Protein AF-B0CXC9-F1 (afdb_monomer_lite)

Foldseek 3Di:
DDPDDDDDDDDQDLQANPQVFCPADDPDDPDRHDGDPSDDHQALVRNLVDEAADDDDDACPPSRVSNCCCPPVPDPDDCLVCVLVRLVRCVVCVVVVRHYDDNDPPVPNVPRPPPDPPD

pLDDT: mean 71.29, std 13.4, range [31.98, 90.19]

Organism: Laccaria bicolor (strain S238N-H82 / ATCC MYA-4686) (NCBI:txid486041)

Structure (mmCIF, N/CA/C/O backbone):
data_AF-B0CXC9-F1
#
_entry.id   AF-B0CXC9-F1
#
loop_
_atom_site.group_PDB
_atom_site.id
_atom_site.type_symbol
_atom_site.label_atom_id
_atom_site.label_alt_id
_atom_site.label_comp_id
_atom_site.label_asym_id
_atom_site.label_entity_id
_atom_site.label_seq_id
_atom_site.pdbx_PDB_ins_code
_atom_site.Cartn_x
_atom_site.Cartn_y
_atom_site.Cartn_z
_atom_site.occupancy
_atom_site.B_iso_or_equiv
_atom_site.auth_seq_id
_atom_site.auth_comp_id
_atom_site.auth_asym_id
_atom_site.auth_atom_id
_atom_site.pdbx_PDB_model_num
ATOM 1 N N . MET A 1 1 ? 6.149 2.130 37.757 1.00 41.44 1 MET A N 1
ATOM 2 C CA . MET A 1 1 ? 4.719 1.859 38.027 1.00 41.44 1 MET A CA 1
ATOM 3 C C . MET A 1 1 ? 3.906 2.479 36.893 1.00 41.44 1 MET A C 1
ATOM 5 O O . MET A 1 1 ? 3.515 3.635 36.981 1.00 41.44 1 MET A O 1
ATOM 9 N N . SER A 1 2 ? 3.763 1.767 35.771 1.00 47.75 2 SER A N 1
ATOM 10 C CA . SER A 1 2 ? 3.064 2.286 34.586 1.00 47.75 2 SER A CA 1
ATOM 11 C C . SER A 1 2 ? 1.556 2.258 34.827 1.00 47.75 2 SER A C 1
ATOM 13 O O . SER A 1 2 ? 0.975 1.186 34.991 1.00 47.75 2 SER A O 1
ATOM 15 N N . ARG A 1 3 ? 0.917 3.433 34.882 1.00 63.72 3 ARG A N 1
ATOM 16 C CA . ARG A 1 3 ? -0.547 3.550 34.902 1.00 63.72 3 ARG A CA 1
ATOM 17 C C . ARG A 1 3 ? -1.085 3.109 33.541 1.00 63.72 3 ARG A C 1
ATOM 19 O O . ARG A 1 3 ? -0.982 3.854 32.575 1.00 63.72 3 ARG A O 1
ATOM 26 N N . GLN A 1 4 ? -1.662 1.913 33.473 1.00 73.81 4 GLN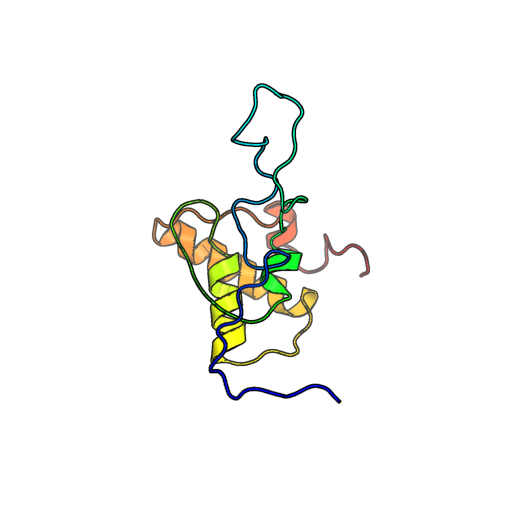 A N 1
ATOM 27 C CA . GLN A 1 4 ? -2.441 1.480 32.315 1.00 73.81 4 GLN A CA 1
ATOM 28 C C . GLN A 1 4 ? -3.800 2.188 32.357 1.00 73.81 4 GLN A C 1
ATOM 30 O O . GLN A 1 4 ? -4.672 1.856 33.162 1.00 73.81 4 GLN A O 1
ATOM 35 N N . LEU A 1 5 ? -3.948 3.224 31.535 1.00 77.62 5 LEU A N 1
ATOM 36 C CA . LEU A 1 5 ? -5.218 3.907 31.309 1.00 77.62 5 LEU A CA 1
ATOM 37 C C . LEU A 1 5 ? -6.075 3.047 30.367 1.00 77.62 5 LEU A C 1
ATOM 39 O O . LEU A 1 5 ? -5.574 2.505 29.384 1.00 77.62 5 LEU A O 1
ATOM 43 N N . ARG A 1 6 ? -7.370 2.895 30.666 1.00 81.44 6 ARG A N 1
ATOM 44 C CA . ARG A 1 6 ? -8.283 2.111 29.822 1.00 81.44 6 ARG A CA 1
ATOM 45 C C . ARG A 1 6 ? -8.724 2.930 28.611 1.00 81.44 6 ARG A C 1
ATOM 47 O O . ARG A 1 6 ? -9.673 3.704 28.706 1.00 81.44 6 ARG A O 1
ATOM 54 N N . PHE A 1 7 ? -8.065 2.706 27.478 1.00 84.38 7 PHE A N 1
ATOM 55 C CA . PHE A 1 7 ? -8.442 3.260 26.179 1.00 84.38 7 PHE A CA 1
ATOM 56 C C . PHE A 1 7 ? -8.847 2.154 25.205 1.00 84.38 7 PHE A C 1
ATOM 58 O O . PHE A 1 7 ? -8.335 1.037 25.264 1.00 84.38 7 PHE A O 1
ATOM 65 N N . LYS A 1 8 ? -9.773 2.475 24.297 1.00 85.94 8 LYS A N 1
ATOM 66 C CA . LYS A 1 8 ? -10.014 1.669 23.096 1.00 85.94 8 LYS A CA 1
ATOM 67 C C . LYS A 1 8 ? -8.962 2.073 22.065 1.00 85.94 8 LYS A C 1
ATOM 69 O O . LYS A 1 8 ? -8.805 3.264 21.816 1.00 85.94 8 LYS A O 1
ATOM 74 N N . ILE A 1 9 ? -8.249 1.100 21.509 1.00 77.94 9 ILE A N 1
ATOM 75 C CA . ILE A 1 9 ? -7.139 1.324 20.576 1.00 77.94 9 ILE A CA 1
ATOM 76 C C . ILE A 1 9 ? -7.546 0.796 19.200 1.00 77.94 9 ILE A C 1
ATOM 78 O O . ILE A 1 9 ? -8.122 -0.286 19.101 1.00 77.94 9 ILE A O 1
ATOM 82 N N . ILE A 1 10 ? -7.235 1.566 18.160 1.00 77.94 10 ILE A N 1
ATOM 83 C CA . ILE A 1 10 ? -7.232 1.118 16.765 1.00 77.94 10 ILE A CA 1
ATOM 84 C C . ILE A 1 10 ? -5.759 0.997 16.373 1.00 77.94 10 ILE A C 1
ATOM 86 O O . ILE A 1 10 ? -4.999 1.946 16.574 1.00 77.94 10 ILE A O 1
ATOM 90 N N . HIS A 1 11 ? -5.339 -0.166 15.882 1.00 70.81 11 HIS A N 1
ATOM 91 C CA . HIS A 1 11 ? -3.971 -0.362 15.406 1.00 70.81 11 HIS A CA 1
ATOM 92 C C . HIS A 1 11 ? -3.781 0.338 14.057 1.00 70.81 11 HIS A C 1
ATOM 94 O O . HIS A 1 11 ? -4.546 0.118 13.128 1.00 70.81 11 HIS A O 1
ATOM 100 N N . ALA A 1 12 ? -2.774 1.209 13.982 1.00 74.31 12 ALA A N 1
ATOM 101 C CA . ALA A 1 12 ? -2.399 1.952 12.779 1.00 74.31 12 ALA A CA 1
ATOM 102 C C . ALA A 1 12 ? -0.930 2.402 12.884 1.00 74.31 12 ALA A C 1
ATOM 104 O O . ALA A 1 12 ? -0.611 3.587 12.825 1.00 74.31 12 ALA A O 1
ATOM 105 N N . PHE A 1 13 ? -0.030 1.454 13.155 1.00 72.88 13 PHE A N 1
ATOM 106 C CA . PHE A 1 13 ? 1.397 1.743 13.295 1.00 72.88 13 PHE A CA 1
ATOM 107 C C . PHE A 1 13 ? 1.998 2.233 11.967 1.00 72.88 13 PHE A C 1
ATOM 109 O O . PHE A 1 13 ? 1.723 1.665 10.908 1.00 72.88 13 PHE A O 1
ATOM 116 N N . SER A 1 14 ? 2.841 3.264 12.041 1.00 75.44 14 SER A N 1
ATOM 117 C CA . SER A 1 14 ? 3.517 3.893 10.892 1.00 75.44 14 SER A CA 1
ATOM 118 C C . SER A 1 14 ? 4.373 2.901 10.100 1.00 75.44 14 SER A C 1
ATOM 120 O O . SER A 1 14 ? 4.363 2.834 8.875 1.00 75.44 14 SER A O 1
ATOM 122 N N . ASP A 1 15 ? 5.040 2.026 10.832 1.00 73.19 15 ASP A N 1
ATOM 123 C CA . ASP A 1 15 ? 5.959 1.007 10.355 1.00 73.19 15 ASP A CA 1
ATOM 124 C C . ASP A 1 15 ? 5.274 -0.121 9.561 1.00 73.19 15 ASP A C 1
ATOM 126 O O . ASP A 1 15 ? 5.972 -0.983 9.033 1.00 73.19 15 ASP A O 1
ATOM 130 N N . TYR A 1 16 ? 3.944 -0.101 9.422 1.00 69.50 16 TYR A N 1
ATOM 131 C CA . TYR A 1 16 ? 3.181 -1.159 8.760 1.00 69.50 16 TYR A CA 1
ATOM 132 C C . TYR A 1 16 ? 1.995 -0.674 7.921 1.00 69.50 16 TYR A C 1
ATOM 134 O O . TYR A 1 16 ? 1.769 -1.194 6.832 1.00 69.50 16 TYR A O 1
ATOM 142 N N . PHE A 1 17 ? 1.232 0.307 8.412 1.00 72.12 17 PHE A N 1
ATOM 143 C CA . PHE A 1 17 ? -0.038 0.728 7.804 1.00 72.12 17 PHE A CA 1
ATOM 144 C C . PHE A 1 17 ? 0.051 2.011 6.987 1.00 72.12 17 PHE A C 1
ATOM 146 O O . PHE A 1 17 ? -0.902 2.351 6.288 1.00 72.12 17 PHE A O 1
ATOM 153 N N . TYR A 1 18 ? 1.171 2.728 7.058 1.00 76.25 18 TYR A N 1
ATOM 154 C CA . TYR A 1 18 ? 1.341 3.953 6.290 1.00 76.25 18 TYR A CA 1
ATOM 155 C C . TYR A 1 18 ? 1.799 3.595 4.876 1.00 76.25 18 TYR A C 1
ATOM 157 O O . TYR A 1 18 ? 2.872 3.027 4.664 1.00 76.25 18 TYR A O 1
ATOM 165 N N . LEU A 1 19 ? 0.930 3.875 3.908 1.00 76.00 19 LEU A N 1
ATOM 166 C CA . LEU A 1 19 ? 1.120 3.540 2.493 1.00 76.00 19 LEU A CA 1
ATOM 167 C C . LEU A 1 19 ? 1.776 4.680 1.709 1.00 76.00 19 LEU A C 1
ATOM 169 O O . LEU A 1 19 ? 2.180 4.504 0.565 1.00 76.00 19 LEU A O 1
ATOM 173 N N . ASP A 1 20 ? 1.875 5.848 2.331 1.00 77.31 20 ASP A N 1
ATOM 174 C CA . ASP A 1 20 ? 2.530 7.046 1.824 1.00 77.31 20 ASP A CA 1
ATOM 175 C C . ASP A 1 20 ? 4.055 7.014 2.016 1.00 77.31 20 ASP A C 1
ATOM 177 O O . ASP A 1 20 ? 4.775 7.692 1.282 1.00 77.31 20 ASP A O 1
ATOM 181 N N . CYS A 1 21 ? 4.561 6.189 2.939 1.00 81.75 21 CYS A N 1
ATOM 182 C CA . CYS A 1 21 ? 5.992 6.090 3.228 1.00 81.75 21 CYS A CA 1
ATOM 183 C C . CYS A 1 21 ? 6.801 5.688 1.994 1.00 81.75 21 CYS A C 1
ATOM 185 O O . CYS A 1 21 ? 6.408 4.790 1.260 1.00 81.75 21 CYS A O 1
ATOM 187 N N . GLY A 1 22 ? 7.955 6.316 1.779 1.00 78.81 22 GLY A N 1
ATOM 188 C CA . GLY A 1 22 ? 8.947 5.899 0.783 1.00 78.81 22 GLY A CA 1
ATOM 189 C C . GLY A 1 22 ? 8.596 6.103 -0.693 1.00 78.81 22 GLY A C 1
ATOM 190 O O . GLY A 1 22 ? 9.325 5.611 -1.552 1.00 78.81 22 GLY A O 1
ATOM 191 N N . HIS A 1 23 ? 7.534 6.851 -1.013 1.00 72.75 23 HIS A N 1
ATO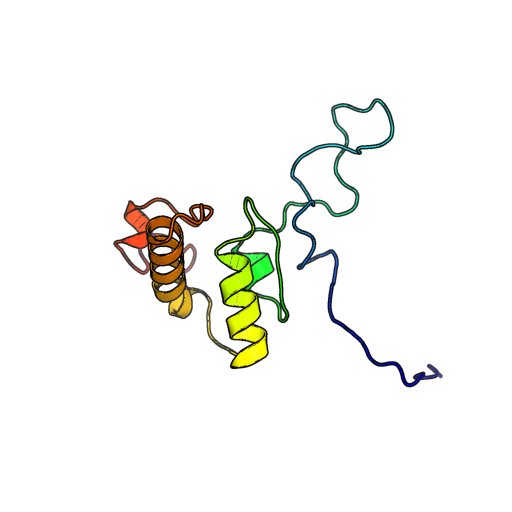M 192 C CA . HIS A 1 23 ? 7.203 7.201 -2.401 1.00 72.75 23 HIS A CA 1
ATOM 193 C C . HIS A 1 23 ? 7.932 8.441 -2.945 1.00 72.75 23 HIS A C 1
ATOM 195 O O . HIS A 1 23 ? 7.953 8.604 -4.162 1.00 72.75 23 HIS A O 1
ATOM 201 N N . ALA A 1 24 ? 8.514 9.280 -2.073 1.00 66.88 24 ALA A N 1
ATOM 202 C CA . ALA A 1 24 ? 9.529 10.322 -2.325 1.00 66.88 24 ALA A CA 1
ATOM 203 C C . ALA A 1 24 ? 9.416 11.438 -1.272 1.00 66.88 24 ALA A C 1
ATOM 205 O O . ALA A 1 24 ? 8.303 11.802 -0.911 1.00 66.88 24 ALA A O 1
ATOM 206 N N . GLY A 1 25 ? 10.551 12.041 -0.891 1.00 66.75 25 GLY A N 1
ATOM 207 C CA . GLY A 1 25 ? 10.633 13.442 -0.462 1.00 66.75 25 GLY A CA 1
ATOM 208 C C . GLY A 1 25 ? 10.005 13.818 0.881 1.00 66.75 25 GLY A C 1
ATOM 209 O O . GLY A 1 25 ? 8.863 13.493 1.190 1.00 66.75 25 GLY A O 1
ATOM 210 N N . GLN A 1 26 ? 10.692 14.659 1.648 1.00 69.50 26 GLN A N 1
ATOM 211 C CA . GLN A 1 26 ? 9.975 15.538 2.567 1.00 69.50 26 GLN A CA 1
ATOM 212 C C . GLN A 1 26 ? 9.048 16.443 1.730 1.00 69.50 26 GLN A C 1
ATOM 214 O O . GLN A 1 26 ? 9.498 17.127 0.815 1.00 69.50 26 GLN A O 1
ATOM 219 N N . TRP A 1 27 ? 7.746 16.453 2.018 1.00 72.50 27 TRP A N 1
ATOM 220 C CA . TRP A 1 27 ? 6.799 17.371 1.361 1.00 72.50 27 TRP A CA 1
ATOM 221 C C . TRP A 1 27 ? 6.943 18.819 1.870 1.00 72.50 27 TRP A C 1
ATOM 223 O O . TRP A 1 27 ? 6.324 19.738 1.336 1.00 72.50 27 TRP A O 1
ATOM 233 N N . VAL A 1 28 ? 7.772 19.018 2.902 1.00 75.25 28 VAL A N 1
ATOM 234 C CA . VAL A 1 28 ? 8.111 20.304 3.519 1.00 75.25 28 VAL A CA 1
ATOM 235 C C . VAL A 1 28 ? 9.620 20.512 3.456 1.00 75.25 28 VAL A C 1
ATOM 237 O O . VAL A 1 28 ? 10.375 19.681 3.951 1.00 75.25 28 VAL A O 1
ATOM 240 N N . GLY A 1 29 ? 10.041 21.660 2.922 1.00 70.25 29 GLY A N 1
ATOM 241 C CA . GLY A 1 29 ? 11.437 22.081 2.798 1.00 70.25 29 GLY A CA 1
ATOM 242 C C . GLY A 1 29 ? 12.037 21.703 1.443 1.00 70.25 29 GLY A C 1
ATOM 243 O O . GLY A 1 29 ? 11.853 20.580 0.986 1.00 70.25 29 GLY A O 1
ATOM 244 N N . ASP A 1 30 ? 12.776 22.630 0.830 1.00 75.06 30 ASP A N 1
ATOM 245 C CA . ASP A 1 30 ? 13.327 22.549 -0.536 1.00 75.06 30 ASP A CA 1
ATOM 246 C C . ASP A 1 30 ? 14.497 21.548 -0.678 1.00 75.06 30 ASP A C 1
ATOM 248 O O . ASP A 1 30 ? 15.560 21.866 -1.209 1.00 75.06 30 ASP A O 1
ATOM 252 N N . ASN A 1 31 ? 14.335 20.324 -0.173 1.00 74.38 31 ASN A N 1
ATOM 253 C CA . ASN A 1 31 ? 15.316 19.251 -0.274 1.00 74.38 31 ASN A CA 1
ATOM 254 C C . ASN A 1 31 ? 14.800 18.145 -1.202 1.00 74.38 31 ASN A C 1
ATOM 256 O O . ASN A 1 31 ? 14.085 17.238 -0.775 1.00 74.38 31 ASN A O 1
ATOM 260 N N . GLY A 1 32 ? 15.217 18.193 -2.469 1.00 71.94 32 GLY 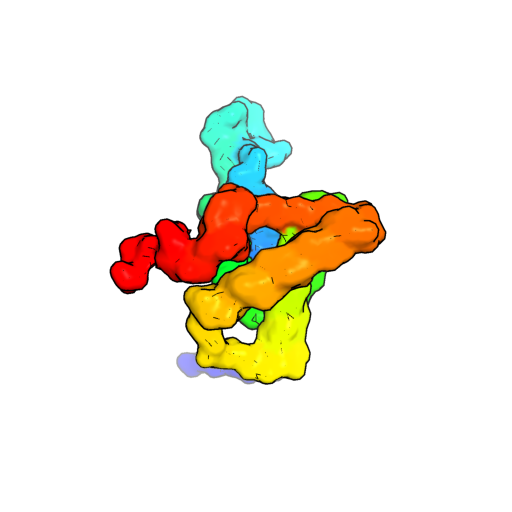A N 1
ATOM 261 C CA . GLY A 1 32 ? 14.884 17.181 -3.481 1.00 71.94 32 GLY A CA 1
ATOM 262 C C . GLY A 1 32 ? 15.488 15.792 -3.226 1.00 71.94 32 GLY A C 1
ATOM 263 O O . GLY A 1 32 ? 15.129 14.839 -3.909 1.00 71.94 32 GLY A O 1
ATOM 264 N N . ASN A 1 33 ? 16.378 15.665 -2.237 1.00 78.25 33 ASN A N 1
ATOM 265 C CA . ASN A 1 33 ? 16.984 14.405 -1.800 1.00 78.25 33 ASN A CA 1
ATOM 266 C C . ASN A 1 33 ? 16.446 13.932 -0.437 1.00 78.25 33 ASN A C 1
ATOM 268 O O . ASN A 1 33 ? 16.990 12.989 0.138 1.00 78.25 33 ASN A O 1
ATOM 272 N N . GLY A 1 34 ? 15.428 14.602 0.112 1.00 73.00 34 GLY A N 1
ATOM 273 C CA . GLY A 1 34 ? 14.824 14.226 1.386 1.00 73.00 34 GLY A CA 1
ATOM 274 C C . GLY A 1 34 ? 14.060 12.905 1.299 1.00 73.00 34 GLY A C 1
ATOM 275 O O . GLY A 1 34 ? 13.540 12.533 0.248 1.00 73.00 34 GLY A O 1
ATOM 276 N N . ASN A 1 35 ? 13.968 12.212 2.426 1.00 78.88 35 ASN A N 1
ATOM 277 C CA . ASN A 1 35 ? 13.100 11.058 2.611 1.00 78.88 35 ASN A CA 1
ATOM 278 C C . ASN A 1 35 ? 11.827 11.472 3.376 1.00 78.88 35 ASN A C 1
ATOM 280 O O . ASN A 1 35 ? 11.763 12.530 4.004 1.00 78.88 35 ASN A O 1
ATOM 284 N N . SER A 1 36 ? 10.788 10.652 3.285 1.00 80.31 36 SER A N 1
ATOM 285 C CA . SER A 1 36 ? 9.598 10.752 4.124 1.00 80.31 36 SER A CA 1
ATOM 286 C C . SER A 1 36 ? 9.935 10.400 5.579 1.00 80.31 36 SER A C 1
ATOM 288 O O . SER A 1 36 ? 10.842 9.621 5.874 1.00 80.31 36 SER A O 1
ATOM 290 N N . CYS A 1 37 ? 9.179 10.961 6.523 1.00 80.06 37 CYS A N 1
ATOM 291 C CA . CYS A 1 37 ? 9.416 10.765 7.958 1.00 80.06 37 CYS A CA 1
ATOM 292 C C . CYS A 1 37 ? 9.269 9.296 8.411 1.00 80.06 37 CYS A C 1
ATOM 294 O O . CYS A 1 37 ? 9.735 8.939 9.492 1.00 80.06 37 CYS A O 1
ATOM 296 N N . CYS A 1 38 ? 8.607 8.461 7.609 1.00 81.12 38 CYS A N 1
ATOM 297 C CA . CYS A 1 38 ? 8.317 7.062 7.903 1.00 81.12 38 CYS A CA 1
ATOM 298 C C . CYS A 1 38 ? 8.995 6.086 6.930 1.00 81.12 38 CYS A C 1
ATOM 300 O O . CYS A 1 38 ? 8.592 4.929 6.846 1.00 81.12 38 CYS A O 1
ATOM 302 N N . ASP A 1 39 ? 10.024 6.540 6.205 1.00 82.06 39 ASP A N 1
ATOM 303 C CA . ASP A 1 39 ? 10.836 5.672 5.354 1.00 82.06 39 ASP A CA 1
ATOM 304 C C . ASP A 1 39 ? 11.423 4.478 6.123 1.00 82.06 39 ASP A C 1
ATOM 306 O O . ASP A 1 39 ? 11.812 4.623 7.289 1.00 82.06 39 ASP A O 1
ATOM 310 N N . PRO A 1 40 ? 11.566 3.305 5.475 1.00 82.56 40 PRO A N 1
ATOM 311 C CA . PRO A 1 40 ? 11.409 3.025 4.034 1.00 82.56 40 PRO A CA 1
ATOM 312 C C . PRO A 1 40 ? 9.969 2.700 3.581 1.00 82.56 40 PRO A C 1
ATOM 314 O O . PRO A 1 40 ? 9.083 2.499 4.408 1.00 82.56 40 PRO A O 1
ATOM 317 N N . PHE A 1 41 ? 9.744 2.575 2.262 1.00 75.75 41 PHE A N 1
ATOM 318 C CA . PHE A 1 41 ? 8.469 2.089 1.703 1.00 75.75 41 PHE A CA 1
ATOM 319 C C . PHE A 1 41 ? 8.073 0.742 2.320 1.00 75.75 41 PHE A C 1
ATOM 321 O O . PHE A 1 41 ? 8.844 -0.226 2.321 1.00 75.75 41 PHE A O 1
ATOM 328 N N . ASN A 1 42 ? 6.844 0.675 2.827 1.00 76.38 42 ASN A N 1
ATOM 329 C CA . ASN A 1 42 ? 6.283 -0.551 3.368 1.00 76.38 42 ASN A CA 1
ATOM 330 C C . ASN A 1 42 ? 5.917 -1.477 2.197 1.00 76.38 42 ASN A C 1
ATOM 332 O O . ASN A 1 42 ? 4.958 -1.239 1.470 1.00 76.38 42 ASN A O 1
ATOM 336 N N . THR A 1 43 ? 6.706 -2.532 1.983 1.00 75.12 43 THR A N 1
ATOM 337 C CA . THR A 1 43 ? 6.449 -3.503 0.910 1.00 75.12 43 THR A CA 1
ATOM 338 C C . THR A 1 43 ? 5.176 -4.297 1.177 1.00 75.12 43 THR A C 1
ATOM 340 O O . THR A 1 43 ? 4.738 -4.423 2.322 1.00 75.12 43 THR A O 1
ATOM 343 N N . TRP A 1 44 ? 4.609 -4.914 0.133 1.00 71.06 44 TRP A N 1
ATOM 344 C CA . TRP A 1 44 ? 3.446 -5.787 0.301 1.00 71.06 44 TRP A CA 1
ATOM 345 C C . TRP A 1 44 ? 3.712 -6.886 1.330 1.00 71.06 44 TRP A C 1
ATOM 347 O O . TRP A 1 44 ? 2.850 -7.134 2.154 1.00 71.06 44 TRP A O 1
ATOM 357 N N . GLN A 1 45 ? 4.916 -7.464 1.380 1.00 68.31 45 GLN A N 1
ATOM 358 C CA . GLN A 1 45 ? 5.275 -8.446 2.406 1.00 68.31 45 GLN A CA 1
ATOM 359 C C . GLN A 1 45 ? 5.148 -7.856 3.815 1.00 68.31 45 GLN A C 1
ATOM 361 O O . GLN A 1 45 ? 4.533 -8.474 4.671 1.00 68.31 45 GLN A O 1
ATOM 366 N N . LYS A 1 46 ? 5.648 -6.638 4.052 1.00 69.06 46 LYS A N 1
ATOM 367 C CA . LYS A 1 46 ? 5.595 -5.977 5.365 1.00 69.06 46 LYS A CA 1
ATOM 368 C C . LYS A 1 46 ? 4.172 -5.579 5.770 1.00 69.06 46 LYS A C 1
ATOM 370 O O . LYS A 1 46 ? 3.776 -5.837 6.899 1.00 69.06 46 LYS A O 1
ATOM 375 N N . ILE A 1 47 ? 3.396 -5.018 4.842 1.00 63.50 47 ILE A N 1
ATOM 376 C CA . ILE A 1 47 ? 1.997 -4.614 5.073 1.00 63.50 47 ILE A CA 1
ATOM 377 C C . ILE A 1 47 ? 1.108 -5.848 5.295 1.00 63.50 47 ILE A C 1
ATOM 379 O O . ILE A 1 47 ? 0.209 -5.838 6.132 1.00 63.50 47 ILE A O 1
ATOM 383 N N . CYS A 1 48 ? 1.374 -6.930 4.561 1.00 57.25 48 CYS A N 1
ATOM 384 C CA . CYS A 1 48 ? 0.631 -8.183 4.659 1.00 57.25 48 CYS A CA 1
ATOM 385 C C . CYS A 1 48 ? 1.033 -9.042 5.867 1.00 57.25 48 CYS A C 1
ATOM 387 O O . CYS A 1 48 ? 0.311 -9.978 6.190 1.00 57.25 48 CYS A O 1
ATOM 389 N N . LEU A 1 49 ? 2.156 -8.746 6.531 1.00 50.72 49 LEU A N 1
ATOM 390 C CA . LEU A 1 49 ? 2.620 -9.455 7.730 1.00 50.72 49 LEU A CA 1
ATOM 391 C C . LEU A 1 49 ? 2.000 -8.918 9.029 1.00 50.72 49 LEU A C 1
ATOM 393 O O . LEU A 1 49 ? 2.135 -9.555 10.073 1.00 50.72 49 LEU A O 1
ATOM 397 N N . THR A 1 50 ? 1.314 -7.774 8.990 1.00 47.19 50 THR A N 1
ATOM 398 C CA . THR A 1 50 ? 0.750 -7.145 10.190 1.00 47.19 50 THR A CA 1
ATOM 399 C C . THR A 1 50 ? -0.743 -6.904 10.125 1.00 47.19 50 THR A C 1
ATOM 401 O O . THR A 1 50 ? -1.304 -6.429 9.141 1.00 47.19 50 THR A O 1
ATOM 404 N N . ASP A 1 51 ? -1.362 -7.236 11.250 1.00 39.00 51 ASP A N 1
ATOM 405 C CA . ASP A 1 51 ? -2.786 -7.232 11.538 1.00 39.00 51 ASP A CA 1
ATOM 406 C C . ASP A 1 51 ? -3.417 -5.824 11.497 1.00 39.00 51 ASP A C 1
ATOM 408 O O . ASP A 1 51 ? -3.001 -4.945 12.254 1.00 39.00 51 ASP A O 1
ATOM 412 N N . THR A 1 52 ? -4.466 -5.672 10.664 1.00 37.72 52 THR A N 1
ATOM 413 C CA . THR A 1 52 ? -5.597 -4.697 10.705 1.00 37.72 52 THR A CA 1
ATOM 414 C C . THR A 1 52 ? -5.719 -3.505 9.706 1.00 37.72 52 THR A C 1
ATOM 416 O O . THR A 1 52 ? -5.291 -2.392 9.949 1.00 37.72 52 THR A O 1
ATOM 419 N N . GLN A 1 53 ? -6.484 -3.763 8.625 1.00 46.94 53 GLN A N 1
ATOM 420 C CA . GLN A 1 53 ? -7.527 -2.973 7.900 1.00 46.94 53 GLN A CA 1
ATOM 421 C C . GLN A 1 53 ? -7.365 -1.541 7.276 1.00 46.94 53 GLN A C 1
ATOM 423 O O . GLN A 1 53 ? -7.350 -0.545 7.987 1.00 46.94 53 GLN A O 1
ATOM 428 N N . LYS A 1 54 ? -7.632 -1.496 5.936 1.00 43.28 54 LYS A N 1
ATOM 429 C CA . LYS A 1 54 ? -8.298 -0.470 5.042 1.00 43.28 54 LYS A CA 1
ATOM 430 C C . LYS A 1 54 ? -7.592 0.895 4.798 1.00 43.28 54 LYS A C 1
ATOM 432 O O . LYS A 1 54 ? -7.135 1.499 5.745 1.00 43.28 54 LYS A O 1
ATOM 437 N N . GLY A 1 55 ? -7.539 1.566 3.627 1.00 32.38 55 GLY A N 1
ATOM 438 C CA . GLY A 1 55 ? -8.015 1.404 2.235 1.00 32.38 55 GLY A CA 1
ATOM 439 C C . GLY A 1 55 ? -8.307 2.780 1.554 1.00 32.38 55 GLY A C 1
ATOM 440 O O . GLY A 1 55 ? -9.209 3.460 2.028 1.00 32.38 55 GLY A O 1
ATOM 441 N N . LEU A 1 56 ? -7.621 3.174 0.452 1.00 31.98 56 LEU A N 1
ATOM 442 C CA . LEU A 1 56 ? -8.128 4.021 -0.667 1.00 31.98 56 LEU A CA 1
ATOM 443 C C . LEU A 1 56 ? -7.224 3.961 -1.935 1.00 31.98 56 LEU A C 1
ATOM 445 O O . LEU A 1 56 ? -6.047 3.628 -1.874 1.00 31.98 56 LEU A O 1
ATOM 449 N N . MET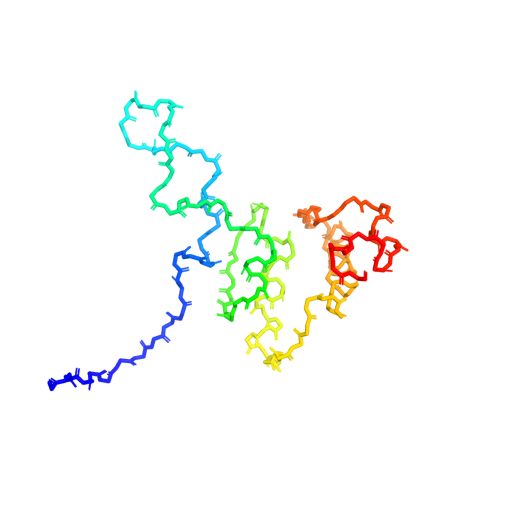 A 1 57 ? -7.843 4.245 -3.085 1.00 34.66 57 MET A N 1
ATOM 450 C CA . MET A 1 57 ? -7.542 3.891 -4.481 1.00 34.66 57 MET A CA 1
ATOM 451 C C . MET A 1 57 ? -6.297 4.538 -5.125 1.00 34.66 57 MET A C 1
ATOM 453 O O . MET A 1 57 ? -6.409 5.594 -5.733 1.00 34.66 57 MET A O 1
ATOM 457 N N . LEU A 1 58 ? -5.142 3.878 -5.049 1.00 33.50 58 LEU A N 1
ATOM 458 C CA . LEU A 1 58 ? -4.275 3.437 -6.167 1.00 33.50 58 LEU A CA 1
ATOM 459 C C . LEU A 1 58 ? -2.987 2.915 -5.504 1.00 33.50 58 LEU A C 1
ATOM 461 O O . LEU A 1 58 ? -2.313 3.665 -4.812 1.00 33.50 58 LEU A O 1
ATOM 465 N N . GLY A 1 59 ? -2.690 1.619 -5.625 1.00 51.69 59 GLY A N 1
ATOM 466 C CA . GLY A 1 59 ? -1.555 0.985 -4.921 1.00 51.69 59 GLY A CA 1
ATOM 467 C C . GLY A 1 59 ? -1.895 0.300 -3.587 1.00 51.69 59 GLY A C 1
ATOM 468 O O . GLY A 1 59 ? -1.028 -0.303 -2.968 1.00 51.69 59 GLY A O 1
ATOM 469 N N . VAL A 1 60 ? -3.163 0.335 -3.159 1.00 58.53 60 VAL A N 1
ATOM 470 C CA . VAL A 1 60 ? -3.639 -0.286 -1.902 1.00 58.53 60 VAL A CA 1
ATOM 471 C C . VAL A 1 60 ? -3.917 -1.787 -2.032 1.00 58.53 60 VAL A C 1
ATOM 473 O O . VAL A 1 60 ? -3.798 -2.551 -1.071 1.00 58.53 60 VAL A O 1
ATOM 476 N N . TRP A 1 61 ? -4.347 -2.206 -3.221 1.00 61.22 61 TRP A N 1
ATOM 477 C CA . TRP A 1 61 ? -4.709 -3.586 -3.519 1.00 61.22 61 TRP A CA 1
ATOM 478 C C . TRP A 1 61 ? -3.497 -4.279 -4.107 1.00 61.22 61 TRP A C 1
ATOM 480 O O . TRP A 1 61 ? -2.917 -3.724 -5.035 1.00 61.22 61 TRP A O 1
ATOM 490 N N . PRO A 1 62 ? -3.107 -5.459 -3.615 1.00 63.91 62 PRO A N 1
ATOM 491 C CA . PRO A 1 62 ? -3.922 -6.421 -2.866 1.00 63.91 62 PRO A CA 1
ATOM 492 C C . PRO A 1 62 ? -3.666 -6.438 -1.345 1.00 63.91 62 PRO A C 1
ATOM 494 O O . PRO A 1 62 ? -4.322 -7.185 -0.623 1.00 63.91 62 PRO A O 1
ATOM 497 N N . CYS A 1 63 ? -2.765 -5.592 -0.839 1.00 64.94 63 CYS A N 1
ATOM 498 C CA . CYS A 1 63 ? -2.371 -5.546 0.573 1.00 64.94 63 CYS A CA 1
ATOM 499 C C . CYS A 1 63 ? -3.558 -5.313 1.518 1.00 64.94 63 CYS A C 1
ATOM 501 O O . CYS A 1 63 ? -3.691 -5.991 2.533 1.00 64.94 63 CYS A O 1
ATOM 503 N N . ALA A 1 64 ? -4.482 -4.421 1.148 1.00 63.06 64 ALA A N 1
ATOM 504 C CA . ALA A 1 64 ? -5.689 -4.182 1.934 1.00 63.06 64 ALA A CA 1
ATOM 505 C C . ALA A 1 64 ? -6.619 -5.407 2.018 1.00 63.06 64 ALA A C 1
ATOM 507 O O . ALA A 1 64 ? -7.326 -5.552 3.015 1.00 63.06 64 ALA A O 1
ATOM 508 N N . ALA A 1 65 ? -6.621 -6.292 1.011 1.00 64.56 65 ALA A N 1
ATOM 509 C CA . ALA A 1 65 ? -7.399 -7.532 1.051 1.00 64.56 65 ALA A CA 1
ATOM 510 C C . ALA A 1 65 ? -6.832 -8.502 2.090 1.00 64.56 65 ALA A C 1
ATOM 512 O O . ALA A 1 65 ? -7.594 -9.083 2.859 1.00 64.56 65 ALA A O 1
ATOM 513 N N . LEU A 1 66 ? -5.504 -8.595 2.184 1.00 62.19 66 LEU A N 1
ATOM 514 C CA . LEU A 1 66 ? -4.855 -9.404 3.211 1.00 62.19 66 LEU A CA 1
ATOM 515 C C . LEU A 1 66 ? -5.014 -8.818 4.606 1.00 62.19 66 LEU A C 1
ATOM 517 O O . LEU A 1 66 ? -5.306 -9.562 5.532 1.00 62.19 66 LEU A O 1
ATOM 521 N N . SER A 1 67 ? -4.938 -7.497 4.782 1.00 60.19 67 SER A N 1
ATOM 522 C CA . SER A 1 67 ? -5.223 -6.892 6.091 1.00 60.19 67 SER A CA 1
ATOM 523 C C . SER A 1 67 ? -6.681 -7.100 6.540 1.00 60.19 67 SER A C 1
ATOM 525 O O . SER A 1 67 ? -6.967 -7.054 7.739 1.00 60.19 67 SER A O 1
ATOM 527 N N . VAL A 1 68 ? -7.613 -7.319 5.601 1.00 67.44 68 VAL A N 1
ATOM 528 C CA . VAL A 1 68 ? -8.993 -7.740 5.894 1.00 67.44 68 VAL A CA 1
ATOM 529 C C . VAL A 1 68 ? -9.045 -9.214 6.285 1.00 67.44 68 VAL A C 1
ATOM 531 O O . VAL A 1 68 ? -9.693 -9.531 7.277 1.00 67.44 68 VAL A O 1
ATOM 534 N N . GLU A 1 69 ? -8.357 -10.093 5.559 1.00 66.00 69 GLU A N 1
ATOM 535 C CA . GLU A 1 69 ? -8.251 -11.516 5.902 1.00 66.00 69 GLU A CA 1
ATOM 536 C C . GLU A 1 69 ? -7.613 -11.724 7.286 1.00 66.00 69 GLU A C 1
ATOM 538 O O . GLU A 1 69 ? -8.114 -12.521 8.083 1.00 66.00 69 GLU A O 1
ATOM 543 N N . LEU A 1 70 ? -6.594 -10.921 7.616 1.00 64.19 70 LEU A N 1
ATOM 544 C CA . LEU A 1 70 ? -5.963 -10.859 8.933 1.00 64.19 70 LEU A CA 1
ATOM 545 C C . LEU A 1 70 ? -6.967 -10.523 10.040 1.00 64.19 70 LEU A C 1
ATOM 547 O O . LEU A 1 70 ? -7.150 -11.301 10.972 1.00 64.19 70 LEU A O 1
ATOM 551 N N . PHE A 1 71 ? -7.674 -9.401 9.905 1.00 67.12 71 PHE A N 1
ATOM 552 C CA . PHE A 1 71 ? -8.610 -8.950 10.935 1.00 67.12 71 PHE A CA 1
ATOM 553 C C . PHE A 1 71 ? -9.856 -9.833 11.056 1.00 67.12 71 PHE A C 1
ATOM 555 O O . PHE A 1 71 ? -10.431 -9.956 12.136 1.00 67.12 71 PHE A O 1
ATOM 562 N N . TRP A 1 72 ? -10.308 -10.412 9.943 1.00 72.62 72 TRP A N 1
ATOM 563 C CA . TRP A 1 72 ? -11.546 -11.183 9.900 1.00 72.62 72 TRP A CA 1
ATOM 564 C C . TRP A 1 72 ? -11.352 -12.628 10.356 1.00 72.62 72 TRP A C 1
ATOM 566 O O . TRP A 1 72 ? -12.129 -13.128 11.167 1.00 72.62 72 TRP A O 1
ATOM 576 N N . SER A 1 73 ? -10.313 -13.294 9.851 1.00 72.06 73 SER A N 1
ATOM 577 C CA . SER A 1 73 ? -10.107 -14.735 10.038 1.00 72.06 73 SER A CA 1
ATOM 578 C C . SER A 1 73 ? -8.960 -15.066 10.995 1.00 72.06 73 SER A C 1
ATOM 580 O O . SER A 1 73 ? -8.817 -16.226 11.372 1.00 72.06 73 SER A O 1
ATOM 582 N N . ARG A 1 74 ? -8.155 -14.067 11.393 1.00 57.75 74 ARG A N 1
ATOM 583 C CA . ARG A 1 74 ? -6.939 -14.187 12.218 1.00 57.75 74 ARG A CA 1
ATOM 584 C C . ARG A 1 74 ? -5.998 -15.328 11.775 1.00 57.75 74 ARG A C 1
ATOM 586 O O . ARG A 1 74 ? -5.982 -16.389 12.397 1.00 57.75 74 ARG A O 1
ATOM 593 N N . PRO A 1 75 ? -5.153 -15.127 10.753 1.00 59.31 75 PRO A N 1
ATOM 594 C CA . PRO A 1 75 ? -4.161 -16.092 10.306 1.00 59.31 75 PRO A CA 1
ATOM 595 C C . PRO A 1 75 ? -2.859 -15.975 11.104 1.00 59.31 75 PRO A C 1
ATOM 597 O O . PRO A 1 75 ? -2.246 -14.915 11.184 1.00 59.31 75 PRO A O 1
ATOM 600 N N . GLY A 1 76 ? -2.403 -17.108 11.633 1.00 51.91 76 GLY A N 1
ATOM 601 C CA . GLY A 1 76 ? -0.989 -17.385 11.900 1.00 51.91 76 GLY A CA 1
ATOM 602 C C . GLY A 1 76 ? -0.400 -18.244 10.778 1.00 51.91 76 GLY A C 1
ATOM 603 O O . GLY A 1 76 ? 0.156 -19.299 11.059 1.00 51.91 76 GLY A O 1
ATOM 604 N N . GLY A 1 77 ? -0.639 -17.865 9.518 1.00 57.50 77 GLY A N 1
ATOM 605 C CA . GLY A 1 77 ? -0.202 -18.615 8.337 1.00 57.50 77 GLY A CA 1
ATOM 606 C C . GLY A 1 77 ? 1.044 -18.009 7.694 1.00 57.50 77 GLY A C 1
ATOM 607 O O . GLY A 1 77 ? 1.187 -16.789 7.652 1.00 57.50 77 GLY A O 1
ATOM 608 N N . ASP A 1 78 ? 1.928 -18.860 7.175 1.00 64.88 78 ASP A N 1
ATOM 609 C CA . ASP A 1 78 ? 3.148 -18.434 6.483 1.00 64.88 78 ASP A CA 1
ATOM 610 C C . ASP A 1 78 ? 2.850 -17.714 5.159 1.00 64.88 78 ASP A C 1
ATOM 612 O O . ASP A 1 78 ? 1.947 -18.092 4.400 1.00 64.88 78 ASP A O 1
ATOM 616 N N . VAL A 1 79 ? 3.668 -16.706 4.838 1.00 65.88 79 VAL A N 1
ATOM 617 C CA . VAL A 1 79 ? 3.566 -15.924 3.591 1.00 65.88 79 VAL A CA 1
ATOM 618 C C . VAL A 1 79 ? 3.677 -16.825 2.360 1.00 65.88 79 VAL A C 1
ATOM 620 O O . VAL A 1 79 ? 2.931 -16.650 1.401 1.00 65.88 79 VAL A O 1
ATOM 623 N N . SER A 1 80 ? 4.544 -17.839 2.391 1.00 71.25 80 SER A N 1
ATOM 624 C CA . SER A 1 80 ? 4.740 -18.754 1.259 1.00 71.25 80 SER A CA 1
ATOM 625 C C . SER A 1 80 ? 3.484 -19.576 0.935 1.00 71.25 80 SER A C 1
ATOM 627 O O . SER A 1 80 ? 3.226 -19.866 -0.232 1.00 71.25 80 SER A O 1
ATOM 629 N N . ASN A 1 81 ? 2.655 -19.886 1.938 1.00 72.31 81 ASN A N 1
ATOM 630 C CA . ASN A 1 81 ? 1.412 -20.645 1.755 1.00 72.31 81 ASN A CA 1
ATOM 631 C C . ASN A 1 81 ? 0.236 -19.765 1.299 1.00 72.31 81 ASN A C 1
ATOM 633 O O . ASN A 1 81 ? -0.670 -20.242 0.619 1.00 72.31 81 ASN A O 1
ATOM 637 N N . THR A 1 82 ? 0.253 -18.479 1.652 1.00 73.06 82 THR A N 1
ATOM 638 C CA . THR A 1 82 ? -0.808 -17.506 1.331 1.00 73.06 82 THR A CA 1
ATOM 639 C C . THR A 1 82 ? -0.554 -16.754 0.020 1.00 73.06 82 THR A C 1
ATOM 641 O O . THR A 1 82 ? -1.488 -16.255 -0.611 1.00 73.06 82 THR A O 1
ATOM 644 N N . LEU A 1 83 ? 0.691 -16.740 -0.466 1.00 77.62 83 LEU A N 1
ATOM 645 C CA . LEU A 1 83 ? 1.091 -16.069 -1.704 1.00 77.62 83 LEU A CA 1
ATOM 646 C C . LEU A 1 83 ? 0.270 -16.472 -2.951 1.00 77.62 83 LEU A C 1
ATOM 648 O O . LEU A 1 83 ? -0.111 -15.580 -3.712 1.00 77.62 83 LEU A O 1
ATOM 652 N N . PRO A 1 84 ? -0.078 -17.756 -3.186 1.00 80.31 84 PRO A N 1
ATOM 653 C CA . PRO A 1 84 ? -0.904 -18.127 -4.339 1.00 80.31 84 PRO A CA 1
ATOM 654 C C . PRO A 1 84 ? -2.330 -17.563 -4.267 1.00 80.31 84 PRO A C 1
ATOM 656 O O . PRO A 1 84 ? -2.893 -17.148 -5.282 1.00 80.31 84 PRO A O 1
ATOM 659 N N . GLN A 1 85 ? -2.916 -17.518 -3.067 1.00 79.88 85 GLN A N 1
ATOM 660 C CA . GLN A 1 85 ? -4.248 -16.944 -2.850 1.00 79.88 85 GLN A CA 1
ATOM 661 C C . GLN A 1 85 ? -4.230 -15.440 -3.109 1.00 79.88 85 GLN A C 1
ATOM 663 O O . GLN A 1 85 ? -5.137 -14.900 -3.745 1.00 79.88 85 GLN A O 1
ATOM 668 N N . LEU A 1 86 ? -3.149 -14.783 -2.696 1.00 77.44 86 LEU A N 1
ATOM 669 C CA . LEU A 1 86 ? -2.952 -13.366 -2.918 1.00 77.44 86 LEU A CA 1
ATOM 670 C C . LEU A 1 86 ? -2.864 -13.009 -4.412 1.00 77.44 86 LEU A C 1
ATOM 672 O O . LEU A 1 86 ? -3.485 -12.039 -4.860 1.00 77.44 86 LEU A O 1
ATOM 676 N N . HIS A 1 87 ? -2.151 -13.815 -5.203 1.00 84.69 87 HIS A N 1
ATOM 677 C CA . HIS A 1 87 ? -2.118 -13.658 -6.660 1.00 84.69 87 HIS A CA 1
ATOM 678 C C . HIS A 1 87 ? -3.520 -13.782 -7.266 1.00 84.69 87 HIS A C 1
ATOM 680 O O . HIS A 1 87 ? -3.928 -12.915 -8.036 1.00 84.69 87 HIS A O 1
ATOM 686 N N . ASN A 1 88 ? -4.306 -14.782 -6.854 1.00 85.75 88 ASN A N 1
ATOM 687 C CA . ASN A 1 88 ? -5.678 -14.965 -7.340 1.00 85.75 88 ASN A CA 1
ATOM 688 C C . ASN A 1 88 ? -6.583 -13.752 -7.040 1.00 85.75 88 ASN A C 1
ATOM 690 O O . ASN A 1 88 ? -7.288 -13.255 -7.918 1.00 85.75 88 ASN A O 1
ATOM 694 N N . VAL A 1 89 ? -6.507 -13.214 -5.821 1.00 80.94 89 VAL A N 1
ATOM 695 C CA . VAL A 1 89 ? -7.238 -12.001 -5.421 1.00 80.94 89 VAL A CA 1
ATOM 696 C C . VAL A 1 89 ? -6.822 -10.790 -6.264 1.00 80.94 89 VAL A C 1
ATOM 698 O O . VAL A 1 89 ? -7.669 -10.008 -6.695 1.00 80.94 89 VAL A O 1
ATOM 701 N N . THR A 1 90 ? -5.528 -10.657 -6.554 1.00 82.56 90 THR A N 1
ATOM 702 C CA . THR A 1 90 ? -4.983 -9.585 -7.405 1.00 82.56 90 THR A CA 1
ATOM 703 C C . THR A 1 90 ? -5.537 -9.671 -8.827 1.00 82.56 90 THR A C 1
ATOM 705 O O . THR A 1 90 ? -5.979 -8.665 -9.385 1.00 82.56 90 THR A O 1
ATOM 708 N N . TYR A 1 91 ? -5.580 -10.877 -9.401 1.00 87.56 91 TYR A N 1
ATOM 709 C CA . TYR A 1 91 ? -6.190 -11.105 -10.711 1.00 87.56 91 TYR A CA 1
ATOM 710 C C . TYR A 1 91 ? -7.684 -10.784 -10.706 1.00 87.56 91 TYR A C 1
ATOM 712 O O . TYR A 1 91 ? -8.164 -10.129 -11.630 1.00 87.56 91 TYR A O 1
ATOM 720 N N . HIS A 1 92 ? -8.405 -11.171 -9.653 1.00 88.00 92 HIS A N 1
ATOM 721 C CA . HIS A 1 92 ? -9.824 -10.862 -9.518 1.00 88.00 92 HIS A CA 1
ATOM 722 C C . HIS A 1 92 ? -10.079 -9.349 -9.436 1.00 88.00 92 HIS A C 1
ATOM 724 O O . HIS A 1 92 ? -10.967 -8.840 -10.115 1.00 88.00 92 HIS A O 1
ATOM 730 N N . PHE A 1 93 ? -9.279 -8.595 -8.672 1.00 81.94 93 PHE A N 1
ATOM 731 C CA . PHE A 1 93 ? -9.406 -7.134 -8.627 1.00 81.94 93 PHE A CA 1
ATOM 732 C C . PHE A 1 93 ? -9.199 -6.494 -9.995 1.00 81.94 93 PHE A C 1
ATOM 734 O O . PHE A 1 93 ? -10.035 -5.695 -10.421 1.00 81.94 93 PHE A O 1
ATOM 741 N N . ASN A 1 94 ? -8.158 -6.913 -10.716 1.00 84.38 94 ASN A N 1
ATOM 742 C CA . ASN A 1 94 ? -7.900 -6.418 -12.064 1.00 84.38 94 ASN A CA 1
ATOM 743 C C . ASN A 1 94 ? -9.058 -6.751 -13.025 1.00 84.38 94 ASN A C 1
ATOM 745 O O . ASN A 1 94 ? -9.447 -5.904 -13.827 1.00 84.38 94 ASN A O 1
ATOM 749 N N . GLN A 1 95 ? -9.665 -7.938 -12.908 1.00 87.00 95 GLN A N 1
ATOM 750 C CA . GLN A 1 95 ? -10.852 -8.322 -13.686 1.00 87.00 95 GLN A CA 1
ATOM 751 C C . GLN A 1 95 ? -12.101 -7.505 -13.320 1.00 87.00 95 GLN A C 1
ATOM 753 O O . GLN A 1 95 ? -12.917 -7.209 -14.189 1.00 87.00 95 GLN A O 1
ATOM 758 N N . CYS A 1 96 ? -12.240 -7.088 -12.060 1.00 85.06 96 CYS A N 1
ATOM 759 C CA . CYS A 1 96 ? -13.305 -6.191 -11.607 1.00 85.06 96 CYS A CA 1
ATOM 760 C C . CYS A 1 96 ? -13.059 -4.709 -11.952 1.00 85.06 96 CYS A C 1
ATOM 762 O O . CYS A 1 96 ? -13.840 -3.856 -11.529 1.00 85.06 96 CYS A O 1
ATOM 764 N N . GLY A 1 97 ? -11.989 -4.379 -12.686 1.00 80.56 97 GLY A N 1
ATOM 765 C CA . GLY A 1 97 ? -11.631 -2.998 -13.024 1.00 80.56 97 GLY A CA 1
ATOM 766 C C . GLY A 1 97 ? -10.989 -2.216 -11.871 1.00 80.56 97 GLY A C 1
ATOM 767 O O . GLY A 1 97 ? -10.896 -0.992 -11.936 1.00 80.56 97 GLY A O 1
ATOM 768 N N . VAL A 1 98 ? -10.545 -2.904 -10.815 1.00 79.69 98 VAL A N 1
ATOM 769 C CA . VAL A 1 98 ? -9.789 -2.325 -9.700 1.00 79.69 98 VAL A CA 1
ATOM 770 C C . VAL A 1 98 ? -8.307 -2.592 -9.937 1.00 79.69 98 VAL A C 1
ATOM 772 O O . VAL A 1 98 ? -7.838 -3.711 -9.757 1.00 79.69 98 VAL A O 1
ATOM 775 N N . SER A 1 99 ? -7.557 -1.560 -10.319 1.00 75.50 99 SER A N 1
ATOM 776 C CA . SER A 1 99 ? -6.117 -1.683 -10.568 1.00 75.50 99 SER A CA 1
ATOM 777 C C . SER A 1 99 ? -5.360 -2.053 -9.288 1.00 75.50 99 SER A C 1
ATOM 779 O O . SER A 1 99 ? -5.216 -1.227 -8.379 1.00 75.50 99 SER A O 1
ATOM 781 N N . ALA A 1 100 ? -4.864 -3.288 -9.226 1.00 75.00 100 ALA A N 1
ATOM 782 C CA . ALA A 1 100 ? -4.019 -3.789 -8.149 1.00 75.00 100 ALA A CA 1
ATOM 783 C C . ALA A 1 100 ? -2.530 -3.741 -8.541 1.00 75.00 100 ALA A C 1
ATOM 785 O O . ALA A 1 100 ? -2.174 -3.938 -9.704 1.00 75.00 100 ALA A O 1
ATOM 786 N N . ILE A 1 101 ? -1.651 -3.483 -7.569 1.00 75.56 101 ILE A N 1
ATOM 787 C CA . ILE A 1 101 ? -0.194 -3.537 -7.755 1.00 75.56 101 ILE A CA 1
ATOM 788 C C . ILE A 1 101 ? 0.230 -4.988 -8.022 1.00 75.56 101 ILE A C 1
ATOM 790 O O . ILE A 1 101 ? -0.211 -5.917 -7.345 1.00 75.56 101 ILE A O 1
ATOM 794 N N . ALA A 1 102 ? 1.128 -5.174 -8.990 1.00 77.38 102 ALA A N 1
ATOM 795 C CA . ALA A 1 102 ? 1.771 -6.459 -9.228 1.00 77.38 102 ALA A CA 1
ATOM 796 C C . ALA A 1 102 ? 2.760 -6.783 -8.094 1.00 77.38 102 ALA A C 1
ATOM 798 O O . ALA A 1 102 ? 3.706 -6.038 -7.848 1.00 77.38 102 ALA A O 1
ATOM 799 N N . LEU A 1 103 ? 2.547 -7.908 -7.410 1.00 76.94 103 LEU A N 1
ATOM 800 C CA . LEU A 1 103 ? 3.367 -8.352 -6.272 1.00 76.94 103 LEU A CA 1
ATOM 801 C C . LEU A 1 103 ? 4.707 -8.947 -6.703 1.00 76.94 103 LEU A C 1
ATOM 803 O O . LEU A 1 103 ? 5.718 -8.807 -6.015 1.00 76.94 103 LEU A O 1
ATOM 807 N N . GLN A 1 104 ? 4.681 -9.664 -7.824 1.00 83.25 104 GLN A N 1
ATOM 808 C CA . GLN A 1 104 ? 5.797 -10.384 -8.416 1.00 83.25 104 GLN A CA 1
ATOM 809 C C . GLN A 1 104 ? 5.619 -10.415 -9.942 1.00 83.25 104 GLN A C 1
ATOM 811 O O . GLN A 1 104 ? 4.507 -10.190 -10.431 1.00 83.25 104 GLN A O 1
ATOM 816 N N . PRO A 1 105 ? 6.682 -10.729 -10.704 1.00 88.06 105 PRO A N 1
ATOM 817 C CA . PRO A 1 105 ? 6.553 -11.035 -12.122 1.00 88.06 105 PRO A CA 1
ATOM 818 C C . PRO A 1 105 ? 5.522 -12.142 -12.359 1.00 88.06 105 PRO A C 1
ATOM 820 O O . PRO A 1 105 ? 5.457 -13.109 -11.600 1.00 88.06 105 PRO A O 1
ATOM 823 N N . GLU A 1 106 ? 4.772 -12.051 -13.456 1.00 88.19 106 GLU A N 1
ATOM 824 C CA . GLU A 1 106 ? 3.753 -13.047 -13.819 1.00 88.19 106 GLU A CA 1
ATOM 825 C C . GLU A 1 106 ? 4.324 -14.474 -13.867 1.00 88.19 106 GLU A C 1
ATOM 827 O O . GLU A 1 106 ? 3.683 -15.433 -13.446 1.00 88.19 106 GLU A O 1
ATOM 832 N N . TRP A 1 107 ? 5.586 -14.618 -14.282 1.00 90.19 107 TRP A N 1
ATOM 833 C CA . TRP A 1 107 ? 6.282 -15.903 -14.287 1.00 90.19 107 TRP A CA 1
ATOM 834 C C . TRP A 1 107 ? 6.324 -16.580 -12.907 1.00 90.19 107 TRP A C 1
ATOM 836 O O . TRP A 1 107 ? 6.155 -17.801 -12.838 1.00 90.19 107 TRP A O 1
ATOM 846 N N . CYS A 1 108 ? 6.517 -15.791 -11.841 1.00 87.94 108 CYS A N 1
ATOM 847 C CA . CYS A 1 108 ? 6.515 -16.241 -10.448 1.00 87.94 108 CYS A CA 1
ATOM 848 C C . CYS A 1 108 ? 5.099 -16.564 -9.965 1.00 87.94 108 CYS A C 1
ATOM 850 O O . CYS A 1 108 ? 4.893 -17.559 -9.279 1.00 87.94 108 CYS A O 1
ATOM 852 N N . ALA A 1 109 ? 4.110 -15.753 -10.352 1.00 85.38 109 ALA A N 1
ATOM 853 C CA . ALA A 1 109 ? 2.715 -15.975 -9.973 1.00 85.38 109 ALA A CA 1
ATOM 854 C C . ALA A 1 109 ? 2.163 -17.298 -10.536 1.00 85.38 109 ALA A C 1
ATOM 856 O O . ALA A 1 109 ? 1.400 -17.992 -9.869 1.00 85.38 109 ALA A O 1
ATOM 857 N N . LEU A 1 110 ? 2.607 -17.688 -11.735 1.00 87.19 110 LEU A N 1
ATOM 858 C CA . LEU A 1 110 ? 2.242 -18.957 -12.373 1.00 87.19 110 LEU A CA 1
ATOM 859 C C . LEU A 1 110 ? 2.998 -20.177 -11.812 1.00 87.19 110 LEU A C 1
ATOM 861 O O . LEU A 1 110 ? 2.651 -21.311 -12.142 1.00 87.19 110 LEU A O 1
ATOM 865 N N . ARG A 1 111 ? 4.050 -19.976 -11.006 1.00 86.81 111 ARG A N 1
ATOM 866 C CA . ARG A 1 111 ? 4.934 -21.037 -10.492 1.00 86.81 111 ARG A CA 1
ATOM 867 C C . ARG A 1 111 ? 5.197 -20.835 -9.004 1.00 86.81 111 ARG A C 1
ATOM 869 O O . ARG A 1 111 ? 6.195 -20.231 -8.612 1.00 86.81 111 ARG A O 1
ATOM 876 N N . ALA A 1 112 ? 4.301 -21.368 -8.176 1.00 81.44 112 ALA A N 1
ATOM 877 C CA . ALA A 1 112 ? 4.441 -21.315 -6.724 1.00 81.44 112 ALA A CA 1
ATOM 878 C C . ALA A 1 112 ? 5.813 -21.859 -6.273 1.00 81.44 112 ALA A C 1
ATOM 880 O O . ALA A 1 112 ? 6.258 -22.903 -6.747 1.00 81.44 112 ALA A O 1
ATOM 881 N N . GLY A 1 113 ? 6.489 -21.124 -5.385 1.00 81.62 113 GLY A N 1
ATOM 882 C CA . GLY A 1 113 ? 7.809 -21.474 -4.843 1.00 81.62 113 GLY A CA 1
ATOM 883 C C . GLY A 1 113 ? 9.014 -21.128 -5.729 1.00 81.62 113 GLY A C 1
ATOM 884 O O . GLY A 1 113 ? 10.131 -21.103 -5.232 1.00 81.62 113 GLY A O 1
ATOM 885 N N . ALA A 1 114 ? 8.831 -20.786 -7.011 1.00 85.31 114 ALA A N 1
ATOM 886 C CA . ALA A 1 114 ? 9.959 -20.546 -7.924 1.00 85.31 114 ALA A CA 1
ATOM 887 C C . ALA A 1 114 ? 10.717 -19.224 -7.680 1.00 85.31 114 ALA A C 1
ATOM 889 O O . ALA A 1 114 ? 11.806 -19.033 -8.216 1.00 85.31 114 ALA A O 1
ATOM 890 N N . CYS A 1 115 ? 10.129 -18.307 -6.908 1.00 85.94 115 CYS A N 1
ATOM 891 C CA . CYS A 1 115 ? 10.689 -16.990 -6.590 1.00 85.94 115 CYS A CA 1
ATOM 892 C C . CYS A 1 115 ? 10.760 -16.741 -5.074 1.00 85.94 115 CYS A C 1
ATOM 894 O O . CYS A 1 115 ? 10.744 -15.588 -4.640 1.00 85.94 115 CYS A O 1
ATOM 896 N N . ASP A 1 116 ? 10.774 -17.811 -4.276 1.00 83.00 116 ASP A N 1
ATOM 897 C CA . ASP A 1 116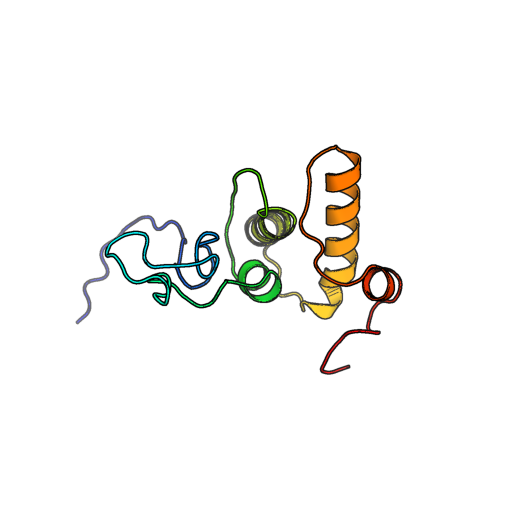 ? 11.046 -17.732 -2.841 1.00 83.00 116 ASP A CA 1
ATOM 898 C C . ASP A 1 116 ? 12.566 -17.624 -2.621 1.00 83.00 116 ASP A C 1
ATOM 900 O O . ASP A 1 116 ? 13.351 -18.274 -3.310 1.00 83.00 116 ASP A O 1
ATOM 904 N N . LEU A 1 117 ? 12.988 -16.768 -1.691 1.00 80.56 117 LEU A N 1
ATOM 905 C CA . LEU A 1 117 ? 14.405 -16.537 -1.397 1.00 80.56 117 LEU A CA 1
ATOM 906 C C . LEU A 1 117 ? 14.999 -17.626 -0.492 1.00 80.56 117 LEU A C 1
ATOM 908 O O . LEU A 1 117 ? 16.223 -17.720 -0.397 1.00 80.56 117 LEU A O 1
ATOM 912 N N . PHE A 1 118 ? 14.152 -18.421 0.173 1.00 75.50 118 PHE A N 1
ATOM 913 C CA . PHE A 1 118 ? 14.563 -19.390 1.197 1.00 75.50 118 PHE A CA 1
ATOM 914 C C . PHE A 1 118 ? 13.970 -20.801 1.007 1.00 75.50 118 PHE A C 1
ATOM 916 O O . PHE A 1 118 ? 13.943 -21.567 1.972 1.00 75.50 118 PHE A O 1
ATOM 923 N N . ALA A 1 119 ? 13.480 -21.132 -0.195 1.00 60.47 119 ALA A N 1
ATOM 924 C CA . ALA A 1 119 ? 12.908 -22.447 -0.518 1.00 60.47 119 ALA A CA 1
ATOM 925 C C . ALA A 1 119 ? 13.951 -23.561 -0.703 1.00 60.47 119 ALA A C 1
ATOM 927 O O . ALA A 1 119 ? 15.075 -23.267 -1.173 1.00 60.47 119 ALA A O 1
#

Radius of gyration: 16.93 Å; chains: 1; bounding box: 30×45×52 Å

Secondary structure (DSSP, 8-state):
-------------HHHH-SSTTSS--SSSS-TTPPPTTPSP--HHHHHTS------SSS-TTHHHHHHHHHHH-----HHHHHHHHHHHHHHHHHTT--PPP-S-HHHHTSTTTT-S--

InterPro domains:
  I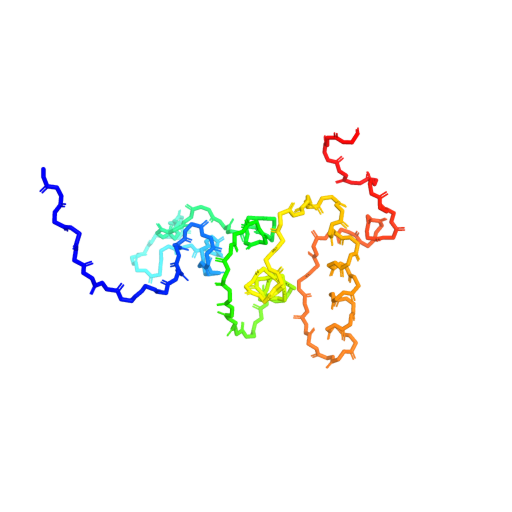PR017853 Glycoside hydrolase superfamily [SSF51445] (5-108)

Sequence (119 aa):
MSRQLRFKIIHAFSDYFYLDCGHAGQWVGDNGNGNSCCDPFNTWQKICLTDTQKGLMLGVWPCAALSVELFWSRPGGDVSNTLPQLHNVTYHFNQCGVSAIALQPEWCALRAGACDLFA